Protein AF-A0A3A4P3D4-F1 (afdb_monomer)

Mean predicted aligned error: 13.96 Å

Solvent-accessible surface area (backbone atoms only — not comparable to full-atom values): 6581 Å² total; per-residue (Å²): 137,83,82,77,84,74,73,80,82,72,86,65,90,69,79,79,82,69,96,68,67,96,42,71,65,58,47,49,63,50,52,77,80,48,60,74,80,78,48,52,91,80,55,80,94,73,96,77,88,82,82,83,84,71,90,80,85,89,77,92,76,56,71,67,63,50,53,54,46,47,56,49,15,58,76,68,74,44,58,52,72,55,50,53,52,50,52,52,49,61,65,56,68,75,106

pLDDT: mean 84.27, std 16.96, range [32.84, 97.88]

Secondary structure (DSSP, 8-state):
-------------PPPPPSS-SSHHHHHHHHHH--GGGGGGGPPP-----------------HHHHHHHHHHHHHTT--HHHHHHHHHHHHHTT-

Radius of gyration: 24.06 Å; Cα contacts (8 Å, |Δi|>4): 17; chains: 1; bounding box: 50×27×61 Å

Structure (mmCIF, N/CA/C/O backbone):
data_AF-A0A3A4P3D4-F1
#
_entry.id   AF-A0A3A4P3D4-F1
#
loop_
_atom_site.group_PDB
_atom_site.id
_atom_site.type_symbol
_atom_site.label_atom_id
_atom_site.label_alt_id
_atom_site.label_comp_id
_atom_site.label_asym_id
_atom_site.label_entity_id
_atom_site.label_seq_id
_atom_site.pdbx_PDB_ins_code
_atom_site.Cartn_x
_atom_site.Cartn_y
_atom_site.Cartn_z
_atom_site.occupancy
_atom_site.B_iso_or_equiv
_atom_site.auth_seq_id
_atom_site.auth_comp_id
_atom_site.auth_asym_id
_atom_site.auth_atom_id
_atom_site.pdbx_PDB_model_num
ATOM 1 N N . MET A 1 1 ? -16.519 -4.474 -20.483 1.00 32.84 1 MET A N 1
ATOM 2 C CA . MET A 1 1 ? -15.663 -3.363 -20.962 1.00 32.84 1 MET A CA 1
ATOM 3 C C . MET A 1 1 ? -14.649 -3.014 -19.878 1.00 32.84 1 MET A C 1
ATOM 5 O O . MET A 1 1 ? -15.036 -2.420 -18.880 1.00 32.84 1 MET A O 1
ATOM 9 N N . ARG A 1 2 ? -13.379 -3.425 -20.009 1.00 37.78 2 ARG A N 1
ATOM 10 C CA . ARG A 1 2 ? -12.307 -2.954 -19.114 1.00 37.78 2 ARG A CA 1
ATOM 11 C C . ARG A 1 2 ? -11.765 -1.642 -19.677 1.00 37.78 2 ARG A C 1
ATOM 13 O O . ARG A 1 2 ? -11.335 -1.608 -20.826 1.00 37.78 2 ARG A O 1
ATOM 20 N N . ARG A 1 3 ? -11.829 -0.568 -18.889 1.00 37.28 3 ARG A N 1
ATOM 21 C CA . ARG A 1 3 ? -11.175 0.706 -19.206 1.00 37.28 3 ARG A CA 1
ATOM 22 C C . ARG A 1 3 ? -9.664 0.462 -19.162 1.00 37.28 3 ARG A C 1
ATOM 24 O O . ARG A 1 3 ? -9.136 0.169 -18.095 1.00 37.28 3 ARG A O 1
ATOM 31 N N . LYS A 1 4 ? -8.990 0.510 -20.314 1.00 38.69 4 LYS A N 1
ATOM 32 C CA . LYS A 1 4 ? -7.530 0.634 -20.359 1.00 38.69 4 LYS A CA 1
ATOM 33 C C . LYS A 1 4 ? -7.213 2.037 -19.844 1.00 38.69 4 LYS A C 1
ATOM 35 O O . LYS A 1 4 ? -7.622 3.011 -20.470 1.00 38.69 4 LYS A O 1
ATOM 40 N N . ASN A 1 5 ? -6.553 2.136 -18.694 1.00 41.88 5 ASN A N 1
ATOM 41 C CA . ASN A 1 5 ? -5.888 3.375 -18.311 1.00 41.88 5 ASN A CA 1
ATOM 42 C C . ASN A 1 5 ? -4.732 3.560 -19.293 1.00 41.88 5 ASN A C 1
ATOM 44 O O . ASN A 1 5 ? -3.687 2.936 -19.150 1.00 41.88 5 ASN A O 1
ATOM 48 N N . ILE A 1 6 ? -4.969 4.359 -20.327 1.00 49.34 6 ILE A N 1
ATOM 49 C CA . ILE A 1 6 ? -3.927 4.868 -21.206 1.00 49.34 6 ILE A CA 1
ATOM 50 C C . ILE A 1 6 ? -3.257 5.972 -20.389 1.00 49.34 6 ILE A C 1
ATOM 52 O O . ILE A 1 6 ? -3.823 7.056 -20.236 1.00 49.34 6 ILE A O 1
ATOM 56 N N . MET A 1 7 ? -2.113 5.670 -19.766 1.00 48.62 7 MET A N 1
ATOM 57 C CA . MET A 1 7 ? -1.205 6.746 -19.376 1.00 48.62 7 MET A CA 1
ATOM 58 C C . MET A 1 7 ? -0.825 7.464 -20.674 1.00 48.62 7 MET A C 1
ATOM 60 O O . MET A 1 7 ? -0.523 6.779 -21.651 1.00 48.62 7 MET A O 1
ATOM 64 N N . PRO A 1 8 ? -0.923 8.801 -20.735 1.00 44.19 8 PRO A N 1
ATOM 65 C CA . PRO A 1 8 ? -0.512 9.523 -21.922 1.00 44.19 8 PRO A CA 1
ATOM 66 C C . PRO A 1 8 ? 0.980 9.262 -22.111 1.00 44.19 8 PRO A C 1
ATOM 68 O O . PRO A 1 8 ? 1.776 9.569 -21.223 1.00 44.19 8 PRO A O 1
ATOM 71 N N . ASP A 1 9 ? 1.319 8.639 -23.236 1.00 55.19 9 ASP A N 1
ATOM 72 C CA . ASP A 1 9 ? 2.681 8.562 -23.736 1.00 55.19 9 ASP A CA 1
ATOM 73 C C . ASP A 1 9 ? 3.074 9.993 -24.087 1.00 55.19 9 ASP A C 1
ATOM 75 O O . ASP A 1 9 ? 2.636 10.577 -25.078 1.00 55.19 9 ASP A O 1
ATOM 79 N N . ILE A 1 10 ? 3.730 10.642 -23.133 1.00 52.84 10 ILE A N 1
ATOM 80 C CA . ILE A 1 10 ? 4.340 11.937 -23.363 1.00 52.84 10 ILE A CA 1
ATOM 81 C C . ILE A 1 10 ? 5.566 11.565 -24.176 1.00 52.84 10 ILE A C 1
ATOM 83 O O . ILE A 1 10 ? 6.482 11.000 -23.583 1.00 52.84 10 ILE A O 1
ATOM 87 N N . ASP A 1 11 ? 5.545 11.831 -25.485 1.00 56.06 11 ASP A N 1
ATOM 88 C CA . ASP A 1 11 ? 6.681 11.687 -26.401 1.00 56.06 11 ASP A CA 1
ATOM 89 C C . ASP A 1 11 ? 7.902 12.422 -25.821 1.00 56.06 11 ASP A C 1
ATOM 91 O O . ASP A 1 11 ? 8.192 13.582 -26.125 1.00 56.06 11 ASP A O 1
ATOM 95 N N . ARG A 1 12 ? 8.601 11.767 -24.895 1.00 59.47 12 ARG A N 1
ATOM 96 C CA . ARG A 1 12 ? 9.921 12.166 -24.445 1.00 59.47 12 ARG A CA 1
ATOM 97 C C . ARG A 1 12 ? 10.818 11.788 -25.602 1.00 59.47 12 ARG A C 1
ATOM 99 O O . ARG A 1 12 ? 10.813 10.638 -26.028 1.00 59.47 12 ARG A O 1
ATOM 106 N N . LEU A 1 13 ? 11.547 12.765 -26.125 1.00 60.41 13 LEU A N 1
ATOM 107 C CA . LEU A 1 13 ? 12.641 12.522 -27.050 1.00 60.41 13 LEU A CA 1
ATOM 108 C C . LEU A 1 13 ? 13.623 11.581 -26.334 1.00 60.41 13 LEU A C 1
ATOM 110 O O . LEU A 1 13 ? 14.361 12.021 -25.458 1.00 60.41 13 LEU A O 1
ATOM 114 N N . LYS A 1 14 ? 13.520 10.280 -26.609 1.00 71.56 14 LYS A N 1
ATOM 115 C CA . LYS A 1 14 ? 14.414 9.251 -26.079 1.00 71.56 14 LYS A CA 1
ATOM 116 C C . LYS A 1 14 ? 15.663 9.271 -26.946 1.00 71.56 14 LYS A C 1
ATOM 118 O O . LYS A 1 14 ? 15.543 9.246 -28.174 1.00 71.56 14 LYS A O 1
ATOM 123 N N . ASP A 1 15 ? 16.833 9.344 -26.323 1.00 84.88 15 ASP A N 1
ATOM 124 C CA . ASP A 1 15 ? 18.076 9.170 -27.064 1.00 84.88 15 ASP A CA 1
ATOM 125 C C . ASP A 1 15 ? 18.094 7.756 -27.674 1.00 84.88 15 ASP A C 1
ATOM 127 O O . ASP A 1 15 ? 17.582 6.814 -27.070 1.00 84.88 15 ASP A O 1
ATOM 131 N N . PRO A 1 16 ? 18.606 7.570 -28.899 1.00 87.19 16 PRO A N 1
ATOM 132 C CA . PRO A 1 16 ? 18.645 6.247 -29.507 1.00 87.19 16 PRO A CA 1
ATOM 133 C C . PRO A 1 16 ? 19.547 5.316 -28.690 1.00 87.19 16 PRO A C 1
ATOM 135 O O . PRO A 1 16 ? 20.636 5.710 -28.266 1.00 87.19 16 PRO A O 1
ATOM 138 N N . LEU A 1 17 ? 19.113 4.067 -28.507 1.00 89.81 17 LEU A N 1
ATOM 139 C CA . LEU A 1 17 ? 19.939 3.050 -27.865 1.00 89.81 17 LEU A CA 1
ATOM 140 C C . LEU A 1 17 ? 21.155 2.750 -28.764 1.00 89.81 17 LEU A C 1
ATOM 142 O O . LEU A 1 17 ? 20.963 2.423 -29.936 1.00 89.81 17 LEU A O 1
ATOM 146 N N . PRO A 1 18 ? 22.400 2.861 -28.265 1.00 89.56 18 PRO A N 1
ATOM 147 C CA . PRO A 1 18 ? 23.576 2.528 -29.060 1.00 89.56 18 PRO A CA 1
ATOM 148 C C . PRO A 1 18 ? 23.627 1.032 -29.389 1.00 89.56 18 PRO A C 1
ATOM 150 O O . PRO A 1 18 ? 23.404 0.203 -28.509 1.00 89.56 18 PRO A O 1
ATOM 153 N N . ASP A 1 19 ? 24.030 0.682 -30.615 1.00 88.19 19 ASP A N 1
ATOM 154 C CA . ASP A 1 19 ? 24.243 -0.722 -31.009 1.00 88.19 19 ASP A CA 1
ATOM 155 C C . ASP A 1 19 ? 25.309 -1.414 -30.138 1.00 88.19 19 ASP A C 1
ATOM 157 O O . ASP A 1 19 ? 25.242 -2.616 -29.876 1.00 88.19 19 ASP A O 1
ATOM 161 N N . ILE A 1 20 ? 26.327 -0.657 -29.707 1.00 91.19 20 ILE A N 1
ATOM 162 C CA . ILE A 1 20 ? 27.431 -1.126 -28.865 1.00 91.19 20 ILE A CA 1
ATOM 163 C C . ILE A 1 20 ? 27.838 -0.001 -27.909 1.00 91.19 20 ILE A C 1
ATOM 165 O O . ILE A 1 20 ? 28.043 1.140 -28.324 1.00 91.19 20 ILE A O 1
ATOM 169 N N . PHE A 1 21 ? 28.037 -0.335 -26.633 1.00 93.56 21 PHE A N 1
ATOM 170 C CA . PHE A 1 21 ? 28.698 0.555 -25.681 1.00 93.56 21 PHE A CA 1
ATOM 171 C C . PHE A 1 21 ? 30.217 0.385 -25.756 1.00 93.56 21 PHE A C 1
ATOM 173 O O . PHE A 1 21 ? 30.735 -0.730 -25.714 1.00 93.56 21 PHE A O 1
ATOM 180 N N . ASN A 1 22 ? 30.945 1.502 -25.822 1.00 91.69 22 ASN A N 1
ATOM 181 C CA . ASN A 1 22 ? 32.411 1.494 -25.905 1.00 91.69 22 ASN A CA 1
ATOM 182 C C . ASN A 1 22 ? 33.092 0.962 -24.628 1.00 91.69 22 ASN A C 1
ATOM 184 O O . ASN A 1 22 ? 34.254 0.561 -24.670 1.00 91.69 22 ASN A O 1
ATOM 188 N N . SER A 1 23 ? 32.390 0.975 -23.491 1.00 95.31 23 SER A N 1
ATOM 189 C CA . SER A 1 23 ? 32.839 0.434 -22.206 1.00 95.31 23 SER A CA 1
ATOM 190 C C . SER A 1 23 ? 31.643 0.163 -21.283 1.00 95.31 23 SER A C 1
ATOM 192 O O . SER A 1 23 ? 30.531 0.624 -21.544 1.00 95.31 23 SER A O 1
ATOM 194 N N . LEU A 1 24 ? 31.874 -0.562 -20.181 1.00 94.31 24 LEU A N 1
ATOM 195 C CA . LEU A 1 24 ? 30.868 -0.732 -19.125 1.00 94.31 24 LEU A CA 1
ATOM 196 C C . LEU A 1 24 ? 30.515 0.600 -18.449 1.00 94.31 24 LEU A C 1
ATOM 198 O O . LEU A 1 24 ? 29.345 0.830 -18.167 1.00 94.31 24 LEU A O 1
ATOM 202 N N . ASP A 1 25 ? 31.497 1.483 -18.247 1.00 96.06 25 ASP A N 1
ATOM 203 C CA . ASP A 1 25 ? 31.274 2.807 -17.652 1.00 96.06 25 ASP A CA 1
ATOM 204 C C . ASP A 1 25 ? 30.345 3.657 -18.527 1.00 96.06 25 ASP A C 1
ATOM 206 O O . ASP A 1 25 ? 29.397 4.249 -18.024 1.00 96.06 25 ASP A O 1
ATOM 210 N N . ALA A 1 26 ? 30.532 3.626 -19.851 1.00 93.19 26 ALA A N 1
ATOM 211 C CA . ALA A 1 26 ? 29.650 4.320 -20.787 1.00 93.19 26 ALA A CA 1
ATOM 212 C C . ALA A 1 26 ? 28.214 3.762 -20.763 1.00 93.19 26 ALA A C 1
ATOM 214 O O . ALA A 1 26 ? 27.253 4.514 -20.919 1.00 93.19 26 ALA A O 1
ATOM 215 N N . ALA A 1 27 ? 28.051 2.450 -20.555 1.00 93.38 27 ALA A N 1
ATOM 216 C CA . ALA A 1 27 ? 26.732 1.843 -20.389 1.00 93.38 27 ALA A CA 1
ATOM 217 C C . ALA A 1 27 ? 26.076 2.265 -19.065 1.00 93.38 27 ALA A C 1
ATOM 219 O O . ALA A 1 27 ? 24.883 2.557 -19.038 1.00 93.38 27 ALA A O 1
ATOM 220 N N . ALA A 1 28 ? 26.848 2.325 -17.977 1.00 93.94 28 ALA A N 1
ATOM 221 C CA . ALA A 1 28 ? 26.361 2.779 -16.679 1.00 93.94 28 ALA A CA 1
ATOM 222 C C . ALA A 1 28 ? 25.917 4.251 -16.726 1.00 93.94 28 ALA A C 1
ATOM 224 O O . ALA A 1 28 ? 24.786 4.548 -16.350 1.00 93.94 28 ALA A O 1
ATOM 225 N N . GLU A 1 29 ? 26.748 5.143 -17.276 1.00 94.50 29 GLU A N 1
ATOM 226 C CA . GLU A 1 29 ? 26.421 6.568 -17.448 1.00 94.50 29 GLU A CA 1
ATOM 227 C C . GLU A 1 29 ? 25.135 6.776 -18.265 1.00 94.50 29 GLU A C 1
ATOM 229 O O . GLU A 1 29 ? 24.315 7.642 -17.947 1.00 94.50 29 GLU A O 1
ATOM 234 N N . PHE A 1 30 ? 24.921 5.955 -19.298 1.00 93.06 30 PHE A N 1
ATOM 235 C CA . PHE A 1 30 ? 23.688 5.985 -20.078 1.00 93.06 30 PHE A CA 1
ATOM 236 C C . PHE A 1 30 ? 22.473 5.599 -19.220 1.00 93.06 30 PHE A C 1
ATOM 238 O O . PHE A 1 30 ? 21.494 6.347 -19.166 1.00 93.06 30 PHE A O 1
ATOM 245 N N . TRP A 1 31 ? 22.534 4.477 -18.497 1.00 93.69 31 TRP A N 1
ATOM 246 C CA . TRP A 1 31 ? 21.410 3.978 -17.693 1.00 93.69 31 TRP A CA 1
ATOM 247 C C . TRP A 1 31 ? 21.151 4.752 -16.393 1.00 93.69 31 TRP A C 1
ATOM 249 O O . TRP A 1 31 ? 20.046 4.671 -15.863 1.00 93.69 31 TRP A O 1
ATOM 259 N N . ASP A 1 32 ? 22.092 5.566 -15.916 1.00 94.00 32 ASP A N 1
ATOM 260 C CA . ASP A 1 32 ? 21.852 6.484 -14.791 1.00 94.00 32 ASP A CA 1
ATOM 261 C C . ASP A 1 32 ? 20.784 7.545 -15.114 1.00 94.00 32 ASP A C 1
ATOM 263 O O . ASP A 1 32 ? 20.111 8.060 -14.216 1.00 94.00 32 ASP A O 1
ATOM 267 N N . SER A 1 33 ? 20.610 7.871 -16.399 1.00 89.25 33 SER A N 1
ATOM 268 C CA . SER A 1 33 ? 19.651 8.877 -16.878 1.00 89.25 33 SER A CA 1
ATOM 269 C C . SER A 1 33 ? 18.471 8.299 -17.666 1.00 89.25 33 SER A C 1
ATOM 271 O O . SER A 1 33 ? 17.474 8.998 -17.865 1.00 89.25 33 SER A O 1
ATOM 273 N N . HIS A 1 34 ? 18.542 7.028 -18.064 1.00 92.00 34 HIS A N 1
ATOM 274 C CA . HIS A 1 34 ? 17.558 6.373 -18.923 1.00 92.00 34 HIS A CA 1
ATOM 275 C C . HIS A 1 34 ? 16.841 5.220 -18.215 1.00 92.00 34 HIS A C 1
ATOM 277 O O . HIS A 1 34 ? 17.434 4.480 -17.435 1.00 92.00 34 HIS A O 1
ATOM 283 N N . SER A 1 35 ? 15.555 5.019 -18.515 1.00 89.88 35 SER A N 1
ATOM 284 C CA . SER A 1 35 ? 14.808 3.858 -18.024 1.00 89.88 35 SER A CA 1
ATOM 285 C C . SER A 1 35 ? 14.808 2.744 -19.062 1.00 89.88 35 SER A C 1
ATOM 287 O O . SER A 1 35 ? 14.507 2.980 -20.226 1.00 89.88 35 SER A O 1
ATOM 289 N N . VAL A 1 36 ? 15.042 1.498 -18.643 1.00 88.50 36 VAL A N 1
ATOM 290 C CA . VAL A 1 36 ? 14.912 0.320 -19.527 1.00 88.50 36 VAL A CA 1
ATOM 291 C C . VAL A 1 36 ? 13.499 0.215 -20.117 1.00 88.50 36 VAL A C 1
ATOM 293 O O . VAL A 1 36 ? 13.335 -0.209 -21.256 1.00 88.50 36 VAL A O 1
ATOM 296 N N . ALA A 1 37 ? 12.479 0.673 -19.381 1.00 87.00 37 ALA A N 1
ATOM 297 C CA . ALA A 1 37 ? 11.095 0.690 -19.857 1.00 87.00 37 ALA A CA 1
ATOM 298 C C . ALA A 1 37 ? 10.875 1.625 -21.061 1.00 87.00 37 ALA A C 1
ATOM 300 O O . ALA A 1 37 ? 9.890 1.477 -21.777 1.00 87.00 37 ALA A O 1
ATOM 301 N N . ASP A 1 38 ? 11.781 2.577 -21.300 1.00 88.88 38 ASP A N 1
ATOM 302 C CA . ASP A 1 38 ? 11.698 3.466 -22.454 1.00 88.88 38 ASP A CA 1
ATOM 303 C C . ASP A 1 38 ? 12.076 2.759 -23.770 1.00 88.88 38 ASP A C 1
ATOM 305 O O . ASP A 1 38 ? 11.701 3.249 -24.835 1.00 88.88 38 ASP A O 1
ATOM 309 N N . TYR A 1 39 ? 12.727 1.595 -23.698 1.00 89.56 39 TYR A N 1
ATOM 310 C CA . TYR A 1 39 ? 13.285 0.839 -24.825 1.00 89.56 39 TYR A CA 1
ATOM 311 C C . TYR A 1 39 ? 12.611 -0.534 -24.997 1.00 89.56 39 TYR A C 1
ATO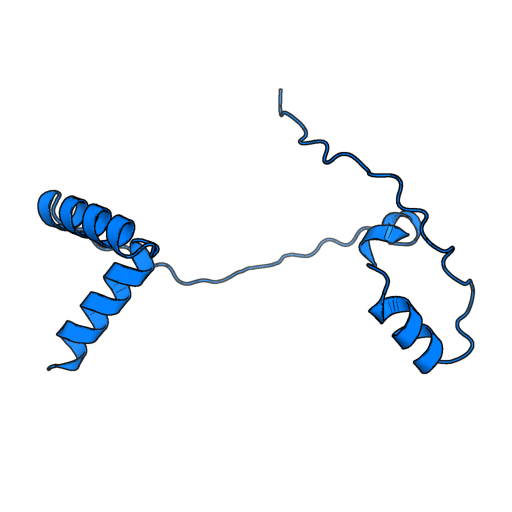M 313 O O . TYR A 1 39 ? 13.263 -1.513 -25.352 1.00 89.56 39 TYR A O 1
ATOM 321 N N . GLU A 1 40 ? 11.299 -0.616 -24.738 1.00 87.31 40 GLU A N 1
ATOM 322 C CA . GLU A 1 40 ? 10.515 -1.865 -24.766 1.00 87.31 40 GLU A CA 1
ATOM 323 C C . GLU A 1 40 ? 10.612 -2.621 -26.104 1.00 87.31 40 GLU A C 1
ATOM 325 O O . GLU A 1 40 ? 10.589 -3.847 -26.114 1.00 87.31 40 GLU A O 1
ATOM 330 N N . GLU A 1 41 ? 10.801 -1.915 -27.222 1.00 87.94 41 GLU A N 1
ATOM 331 C CA . GLU A 1 41 ? 10.971 -2.516 -28.555 1.00 87.94 41 GLU A CA 1
ATOM 332 C C . GLU A 1 41 ? 12.211 -3.420 -28.688 1.00 87.94 41 GLU A C 1
ATOM 334 O O . GLU A 1 41 ? 12.241 -4.286 -29.561 1.00 87.94 41 GLU A O 1
ATOM 339 N N . TYR A 1 42 ? 13.205 -3.248 -27.809 1.00 88.75 42 TYR A N 1
ATOM 340 C CA . TYR A 1 42 ? 14.419 -4.069 -27.750 1.00 88.75 42 TYR A CA 1
ATOM 341 C C . TYR A 1 42 ? 14.336 -5.182 -26.694 1.00 88.75 42 TYR A C 1
ATOM 343 O O . TYR A 1 42 ? 15.305 -5.921 -26.510 1.00 88.75 42 TYR A O 1
ATOM 351 N N . LEU A 1 43 ? 13.217 -5.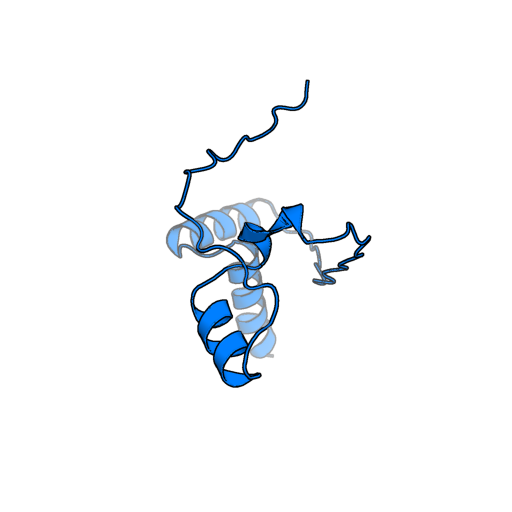298 -25.970 1.00 88.88 43 LEU A N 1
ATOM 352 C CA . LEU A 1 43 ? 13.030 -6.289 -24.913 1.00 88.88 43 LEU A CA 1
ATOM 353 C C . LEU A 1 43 ? 12.203 -7.472 -25.413 1.00 88.88 43 LEU A C 1
ATOM 355 O O . LEU A 1 43 ? 11.232 -7.327 -26.153 1.00 88.88 43 LEU A O 1
ATOM 359 N N . GLU A 1 44 ? 12.554 -8.662 -24.940 1.00 88.94 44 GLU A N 1
ATOM 360 C CA . GLU A 1 44 ? 11.737 -9.854 -25.140 1.00 88.94 44 GLU A CA 1
ATOM 361 C C . GLU A 1 44 ? 10.772 -10.032 -23.956 1.00 88.94 44 GLU A C 1
ATOM 363 O O . GLU A 1 44 ? 11.163 -9.814 -22.803 1.00 88.94 44 GLU A O 1
ATOM 368 N N . PRO A 1 45 ? 9.510 -10.432 -24.195 1.00 87.38 45 PRO A N 1
ATOM 369 C CA . PRO A 1 45 ? 8.573 -10.700 -23.116 1.00 87.38 45 PRO A CA 1
ATOM 370 C C . PRO A 1 45 ? 9.041 -11.911 -22.303 1.00 87.38 45 PRO A C 1
ATOM 372 O O . PRO A 1 45 ? 9.265 -12.993 -22.845 1.00 87.38 45 PRO A O 1
ATOM 375 N N . VAL A 1 46 ? 9.144 -11.7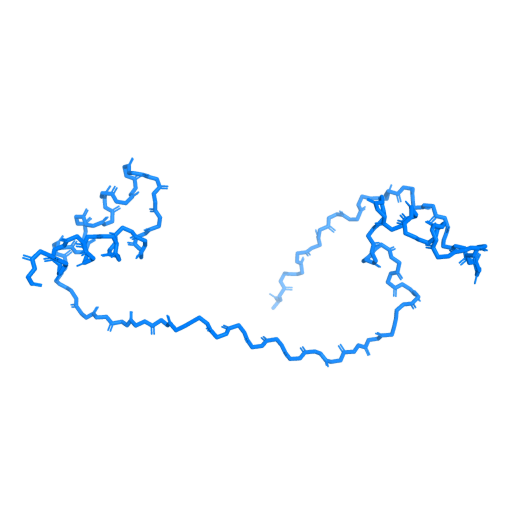35 -20.987 1.00 88.19 46 VAL A N 1
ATOM 376 C CA . VAL A 1 46 ? 9.488 -12.799 -20.038 1.00 88.19 46 VAL A CA 1
ATOM 377 C C . VAL A 1 46 ? 8.384 -12.915 -18.994 1.00 88.19 46 VAL A C 1
ATOM 379 O O . VAL A 1 46 ? 7.959 -11.916 -18.413 1.00 88.19 46 VAL A O 1
ATOM 382 N N . ASP A 1 47 ? 7.944 -14.145 -18.727 1.00 87.19 47 ASP A N 1
ATOM 383 C CA . ASP A 1 47 ? 7.025 -14.436 -17.630 1.00 87.19 47 ASP A CA 1
ATOM 384 C C . ASP A 1 47 ? 7.782 -14.385 -16.297 1.00 87.19 47 ASP A C 1
ATOM 386 O O . ASP A 1 47 ? 8.653 -15.212 -16.018 1.00 87.19 47 ASP A O 1
ATOM 390 N N . ILE A 1 48 ? 7.450 -13.400 -15.461 1.00 84.19 48 ILE A N 1
ATOM 391 C CA . ILE A 1 48 ? 8.026 -13.241 -14.122 1.00 84.19 48 ILE A CA 1
ATOM 392 C C . ILE A 1 48 ? 6.916 -13.423 -13.089 1.00 84.19 48 ILE A C 1
ATOM 394 O O . ILE A 1 48 ? 5.949 -12.662 -13.054 1.00 84.19 48 ILE A O 1
ATOM 398 N N . GLU A 1 49 ? 7.080 -14.399 -12.198 1.00 84.38 49 GLU A N 1
ATOM 399 C CA . GLU A 1 49 ? 6.217 -14.565 -11.031 1.00 84.38 49 GLU A CA 1
ATOM 400 C C . GLU A 1 49 ? 6.830 -13.828 -9.831 1.00 84.38 49 GLU A C 1
ATOM 402 O O . GLU A 1 49 ? 7.836 -14.248 -9.258 1.00 84.38 49 GLU A O 1
ATOM 407 N N . ILE A 1 50 ? 6.236 -12.692 -9.457 1.00 80.06 50 ILE A N 1
ATOM 408 C CA . ILE A 1 50 ? 6.658 -11.913 -8.287 1.00 80.06 50 ILE A CA 1
ATOM 409 C C . ILE A 1 50 ? 5.709 -12.221 -7.129 1.00 80.06 50 ILE A C 1
ATOM 411 O O . ILE A 1 50 ? 4.618 -11.658 -7.035 1.00 80.06 50 ILE A O 1
ATOM 415 N N . ASP A 1 51 ? 6.142 -13.080 -6.208 1.00 81.00 51 ASP A N 1
ATOM 416 C CA . ASP A 1 51 ? 5.395 -13.359 -4.980 1.00 81.00 51 ASP A CA 1
ATOM 417 C C . ASP A 1 51 ? 5.812 -12.405 -3.847 1.00 81.00 51 ASP A C 1
ATOM 419 O O . ASP A 1 51 ? 6.779 -12.627 -3.108 1.00 81.00 51 ASP A O 1
ATOM 423 N N . ILE A 1 52 ? 5.068 -11.306 -3.696 1.00 77.00 52 ILE A N 1
ATOM 424 C 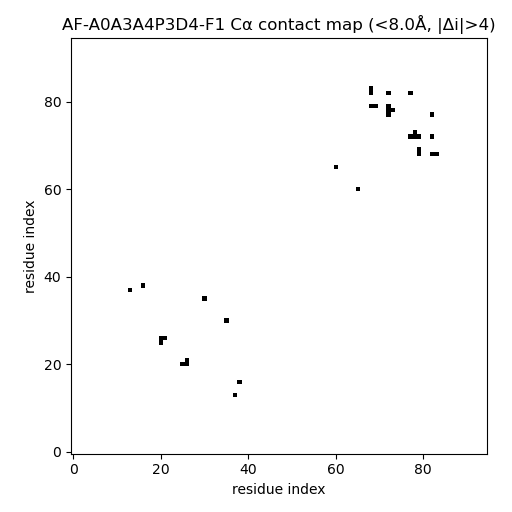CA . ILE A 1 52 ? 5.254 -10.362 -2.588 1.00 77.00 52 ILE A CA 1
ATOM 425 C C . ILE A 1 52 ? 4.598 -10.938 -1.322 1.00 77.00 52 ILE A C 1
ATOM 427 O O . ILE A 1 52 ? 3.487 -10.561 -0.936 1.00 77.00 52 ILE A O 1
ATOM 431 N N . LYS A 1 53 ? 5.318 -11.820 -0.617 1.00 70.56 53 LYS A N 1
ATOM 432 C CA . LYS A 1 53 ? 4.870 -12.431 0.650 1.00 70.56 53 LYS A CA 1
ATOM 433 C C . LYS A 1 53 ? 4.894 -11.449 1.825 1.00 70.56 53 LYS A C 1
ATOM 435 O O . LYS A 1 53 ? 5.729 -11.548 2.727 1.00 70.56 53 LYS A O 1
ATOM 440 N N . ARG A 1 54 ? 3.949 -10.509 1.884 1.00 69.31 54 ARG A N 1
ATOM 441 C CA . ARG A 1 54 ? 3.702 -9.736 3.113 1.00 69.31 54 ARG A CA 1
ATOM 442 C C . ARG A 1 54 ? 2.690 -10.495 3.968 1.00 69.31 54 ARG A C 1
ATOM 444 O O . ARG A 1 54 ? 1.514 -10.523 3.632 1.00 69.31 54 ARG A O 1
ATOM 451 N N . ARG A 1 55 ? 3.138 -11.113 5.069 1.00 75.56 55 ARG A N 1
ATOM 452 C CA . ARG A 1 55 ? 2.230 -11.789 6.013 1.00 75.56 55 ARG A CA 1
ATOM 453 C C . ARG A 1 55 ? 1.244 -10.767 6.582 1.00 75.56 55 ARG A C 1
ATOM 455 O O . ARG A 1 55 ? 1.664 -9.796 7.212 1.00 75.56 55 ARG A O 1
ATOM 462 N N . GLN A 1 56 ? -0.041 -10.973 6.317 1.00 78.75 56 GLN A N 1
ATOM 463 C CA . GLN A 1 56 ? -1.136 -10.208 6.903 1.00 78.75 56 GLN A CA 1
ATOM 464 C C . GLN A 1 56 ? -1.814 -11.108 7.930 1.00 78.75 56 GLN A C 1
ATOM 466 O O . GLN A 1 56 ? -2.085 -12.271 7.646 1.00 78.75 56 GLN A O 1
ATOM 471 N N . TYR A 1 57 ? -2.013 -10.579 9.132 1.00 85.00 57 TYR A N 1
ATOM 472 C CA . TYR A 1 57 ? -2.741 -11.253 10.197 1.00 85.00 57 TYR A CA 1
ATOM 473 C C . TYR A 1 57 ? -4.005 -10.444 10.456 1.00 85.00 57 TYR A C 1
ATOM 475 O O . TYR A 1 57 ? -3.932 -9.218 10.571 1.00 85.00 57 TYR A O 1
ATOM 483 N N . GLU A 1 58 ? -5.139 -11.128 10.522 1.00 90.19 58 GLU A N 1
ATOM 484 C CA . GLU A 1 58 ? -6.439 -10.535 10.816 1.00 90.19 58 GLU A CA 1
ATOM 485 C C . GLU A 1 58 ? -6.856 -10.925 12.230 1.00 90.19 58 GLU A C 1
ATOM 487 O O . GLU A 1 58 ? -6.614 -12.046 12.679 1.00 90.19 58 GLU A O 1
ATOM 492 N N . ILE A 1 59 ? -7.447 -9.969 12.937 1.00 92.06 59 ILE A N 1
ATOM 493 C CA . ILE A 1 59 ? -8.031 -10.159 14.260 1.00 92.06 59 ILE A CA 1
ATOM 494 C C . ILE A 1 59 ? -9.410 -9.511 14.256 1.00 92.06 59 ILE A C 1
ATOM 496 O O . ILE A 1 59 ? -9.602 -8.463 13.634 1.00 92.06 59 ILE A O 1
ATOM 500 N N . GLU A 1 60 ? -10.359 -10.122 14.953 1.00 94.75 60 GLU A N 1
ATOM 501 C CA . GLU A 1 60 ? -11.646 -9.488 15.213 1.00 94.75 60 GLU A CA 1
ATOM 502 C C . GLU A 1 60 ? -11.481 -8.403 16.281 1.00 94.75 60 GLU A C 1
ATOM 504 O O . GLU A 1 60 ? -10.761 -8.572 17.268 1.00 94.75 60 GLU A O 1
ATOM 509 N N . VAL A 1 61 ? -12.141 -7.270 16.060 1.00 94.88 61 VAL A N 1
ATOM 510 C CA . VAL A 1 61 ? -12.209 -6.132 16.980 1.00 94.88 61 VAL A CA 1
ATOM 511 C C . VAL A 1 61 ? -13.652 -5.655 17.036 1.00 94.88 61 VAL A C 1
ATOM 513 O O . VAL A 1 61 ? -14.383 -5.777 16.051 1.00 94.88 61 VAL A O 1
ATOM 516 N N . ASP A 1 62 ? -14.074 -5.116 18.175 1.00 97.25 62 ASP A N 1
ATOM 517 C CA . ASP A 1 62 ? -15.404 -4.530 18.289 1.00 97.25 62 ASP A CA 1
ATOM 518 C C . ASP A 1 62 ? -15.526 -3.244 17.446 1.00 97.25 62 ASP A C 1
ATOM 520 O O . ASP A 1 62 ? -14.536 -2.581 17.108 1.00 97.25 62 ASP A O 1
ATOM 524 N N . GLU A 1 63 ? -16.764 -2.903 17.086 1.00 96.88 63 GLU A N 1
ATOM 525 C CA . GLU A 1 63 ? -17.072 -1.768 16.213 1.00 96.88 63 GLU A CA 1
ATOM 526 C C . GLU A 1 63 ? -16.562 -0.438 16.784 1.00 96.88 63 GLU A C 1
ATOM 528 O O . GLU A 1 63 ? -15.977 0.367 16.054 1.00 96.88 63 GLU A O 1
ATOM 533 N N . GLU A 1 64 ? -16.737 -0.213 18.087 1.00 97.81 64 GLU A N 1
ATOM 534 C CA . GLU A 1 64 ? -16.346 1.035 18.742 1.00 97.81 64 GLU A CA 1
ATOM 535 C C . GLU A 1 64 ? -14.826 1.228 18.674 1.00 97.81 64 GLU A C 1
ATOM 537 O O . GLU A 1 64 ? -14.347 2.264 18.187 1.00 97.81 64 GLU A O 1
ATOM 542 N N . SER A 1 65 ? -14.063 0.202 19.053 1.00 95.19 65 SER A N 1
ATOM 543 C CA . SER A 1 65 ? -12.602 0.187 18.949 1.00 95.19 65 SER A CA 1
ATOM 544 C C . SER A 1 65 ? -12.127 0.451 17.521 1.00 95.19 65 SER A C 1
ATOM 546 O O . SER A 1 65 ? -11.207 1.252 17.303 1.00 95.19 65 SER A O 1
ATOM 548 N N . PHE A 1 66 ? -12.764 -0.171 16.525 1.00 96.94 66 PHE A N 1
ATOM 549 C CA . PHE A 1 66 ? -12.395 0.014 15.122 1.00 96.94 66 PHE A CA 1
ATOM 550 C C . PHE A 1 66 ? -12.652 1.446 14.626 1.00 96.94 66 PHE A C 1
ATOM 552 O O . PHE A 1 66 ? -11.795 2.045 13.960 1.00 96.94 66 PHE A O 1
ATOM 559 N N . LEU A 1 67 ? -13.801 2.032 14.975 1.00 97.88 67 LEU A N 1
ATOM 560 C CA . LEU A 1 67 ? -14.148 3.408 14.610 1.00 97.88 67 LEU A CA 1
ATOM 561 C C . LEU A 1 67 ? -13.192 4.424 15.251 1.00 97.88 67 LEU A C 1
ATOM 563 O O . LEU A 1 67 ? -12.711 5.346 14.574 1.00 97.88 67 LEU A O 1
ATOM 567 N N . VAL A 1 68 ? -12.861 4.243 16.532 1.00 97.62 68 VAL A N 1
ATOM 568 C CA . VAL A 1 68 ? -11.900 5.094 17.254 1.00 97.62 68 VAL A CA 1
ATOM 569 C C . VAL A 1 68 ? -10.505 4.995 16.634 1.00 97.62 68 VAL A C 1
ATOM 571 O O . VAL A 1 68 ? -9.856 6.025 16.400 1.00 97.62 68 VAL A O 1
ATOM 574 N N . LEU A 1 69 ? -10.060 3.782 16.299 1.00 97.19 69 LEU A N 1
ATOM 575 C CA . LEU A 1 69 ? -8.786 3.546 15.622 1.00 97.19 69 LEU A CA 1
ATOM 576 C C . LEU A 1 69 ? -8.736 4.264 14.265 1.00 97.19 69 LEU A C 1
ATOM 578 O O . LEU A 1 69 ? -7.758 4.952 13.965 1.00 97.19 69 LEU A O 1
ATOM 582 N N . CYS A 1 70 ? -9.800 4.167 13.463 1.00 97.00 70 CYS A N 1
ATOM 583 C CA . CYS A 1 70 ? -9.887 4.821 12.157 1.00 97.00 70 CYS A CA 1
ATOM 584 C C . CYS A 1 70 ? -9.818 6.349 12.263 1.00 97.00 70 CYS 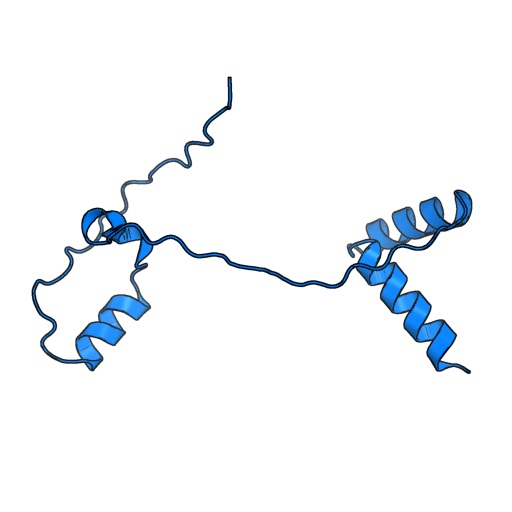A C 1
ATOM 586 O O . CYS A 1 70 ? -9.084 7.000 11.512 1.00 97.00 70 CYS A O 1
ATOM 588 N N . ASN A 1 71 ? -10.556 6.936 13.205 1.00 97.88 71 ASN A N 1
ATOM 589 C CA . ASN A 1 71 ? -10.534 8.380 13.437 1.00 97.88 71 ASN A CA 1
ATOM 590 C C . ASN A 1 71 ? -9.154 8.861 13.906 1.00 97.88 71 ASN A C 1
ATOM 592 O O . ASN A 1 71 ? -8.672 9.903 13.452 1.00 97.88 71 ASN A O 1
ATOM 596 N N . SER A 1 72 ? -8.491 8.084 14.759 1.00 97.25 72 SER A N 1
ATOM 597 C CA . SER A 1 72 ? -7.139 8.382 15.238 1.00 97.25 72 SER A CA 1
ATOM 598 C C . SER A 1 72 ? -6.107 8.285 14.113 1.00 97.25 72 SER A C 1
ATOM 600 O O . SER A 1 72 ? -5.305 9.200 13.928 1.00 97.25 72 SER A O 1
ATOM 602 N N . ALA A 1 73 ? -6.184 7.241 13.284 1.00 97.56 73 ALA A N 1
ATOM 603 C CA . ALA A 1 73 ? -5.316 7.053 12.123 1.00 97.56 73 ALA A CA 1
ATOM 604 C C . ALA A 1 73 ? -5.427 8.217 11.124 1.00 97.56 73 ALA A C 1
ATOM 606 O O . ALA A 1 73 ? -4.406 8.732 10.661 1.00 97.56 73 ALA A O 1
ATOM 607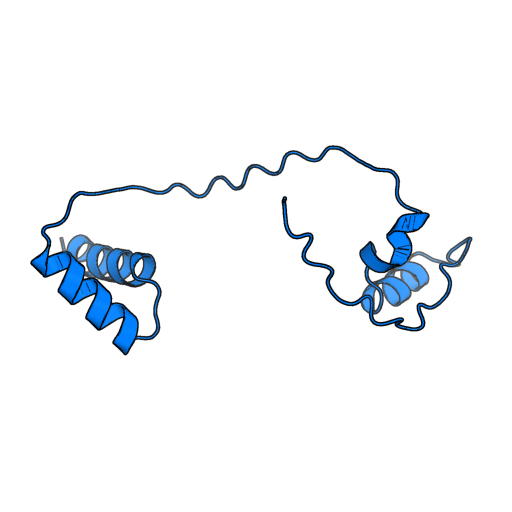 N N . LYS A 1 74 ? -6.652 8.698 10.860 1.00 97.62 74 LYS A N 1
ATOM 608 C CA . LYS A 1 74 ? -6.899 9.883 10.019 1.00 97.62 74 LYS A CA 1
ATOM 609 C C . LYS A 1 74 ? -6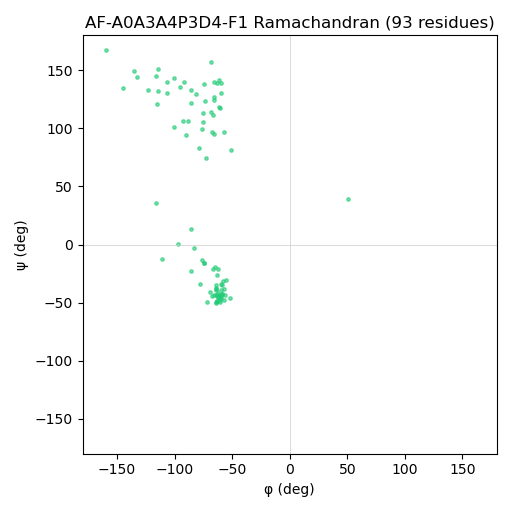.238 11.137 10.590 1.00 97.62 74 LYS A C 1
ATOM 611 O O . LYS A 1 74 ? -5.525 11.822 9.859 1.00 97.62 74 LYS A O 1
ATOM 616 N N . LYS A 1 75 ? -6.433 11.418 11.885 1.00 97.12 75 LYS A N 1
ATOM 617 C CA . LYS A 1 75 ? -5.824 12.579 12.566 1.00 97.12 75 LYS A CA 1
ATOM 618 C C . LYS A 1 75 ? -4.295 12.532 12.518 1.00 97.12 75 LYS A C 1
ATOM 620 O O . LYS A 1 75 ? -3.659 13.554 12.289 1.00 97.12 75 LYS A O 1
ATOM 625 N N . LEU A 1 76 ? -3.719 11.341 12.674 1.00 96.38 76 LEU A N 1
ATOM 626 C CA . LEU A 1 76 ? -2.273 11.113 12.643 1.00 96.38 76 LEU A CA 1
ATOM 627 C C . LEU A 1 76 ? -1.700 10.971 11.222 1.00 96.38 76 LEU A C 1
ATOM 629 O O . LEU A 1 76 ? -0.490 10.826 11.077 1.00 96.38 76 LEU A O 1
ATOM 633 N N . ARG A 1 77 ? -2.545 11.001 10.178 1.00 96.62 77 ARG A N 1
ATOM 634 C CA . ARG A 1 77 ? -2.177 10.764 8.767 1.00 96.62 77 ARG A CA 1
ATOM 635 C C . ARG A 1 77 ? -1.371 9.470 8.576 1.00 96.62 77 ARG A C 1
ATOM 637 O O . ARG A 1 77 ? -0.445 9.417 7.770 1.00 96.62 77 ARG A O 1
ATOM 644 N N . LYS A 1 78 ? -1.742 8.420 9.314 1.00 96.38 78 LYS A N 1
ATOM 645 C CA . LYS A 1 78 ? -1.129 7.087 9.246 1.00 96.38 78 LYS A CA 1
ATOM 646 C C . LYS A 1 78 ? -2.126 6.054 8.714 1.00 96.38 78 LYS A C 1
ATOM 648 O O . LYS A 1 78 ? -3.326 6.180 8.958 1.00 96.38 78 LYS A O 1
ATOM 653 N N . PRO A 1 79 ? -1.665 4.988 8.039 1.00 96.25 79 PRO A N 1
ATOM 654 C CA . PRO A 1 79 ? -2.503 3.832 7.745 1.00 96.25 79 PRO A CA 1
ATOM 655 C C . PRO A 1 79 ? -3.039 3.184 9.030 1.00 96.25 79 PRO A C 1
ATOM 657 O O . PRO A 1 79 ? -2.285 2.983 9.981 1.00 96.25 79 PRO A O 1
ATOM 660 N N . VAL A 1 80 ? -4.309 2.766 9.029 1.00 95.50 80 VAL A N 1
ATOM 661 C CA . VAL A 1 80 ? -4.970 2.100 10.175 1.00 95.50 80 VAL A CA 1
ATOM 662 C C . VAL A 1 80 ? -4.153 0.907 10.685 1.00 95.50 80 VAL A C 1
ATOM 664 O O . VAL A 1 80 ? -3.868 0.817 11.874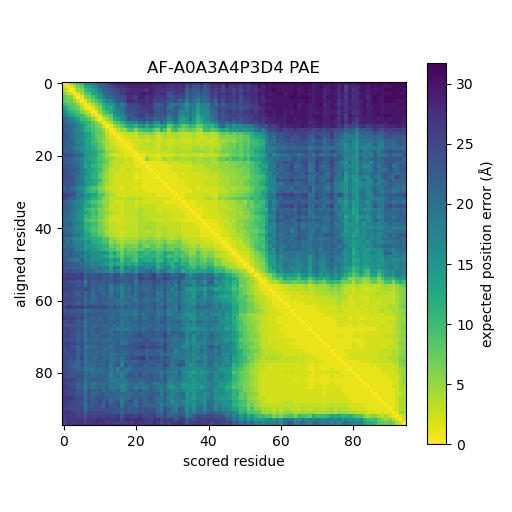 1.00 95.50 80 VAL A O 1
ATOM 667 N N . LYS A 1 81 ? -3.668 0.048 9.775 1.00 93.31 81 LYS A N 1
ATOM 668 C CA . LYS A 1 81 ? -2.812 -1.108 10.103 1.00 93.31 81 LYS A CA 1
ATOM 669 C C . LYS A 1 81 ? -1.507 -0.734 10.811 1.00 93.31 81 LYS A C 1
ATOM 671 O O . LYS A 1 81 ? -1.014 -1.491 11.644 1.00 93.31 81 LYS A O 1
ATOM 676 N N . GLN A 1 82 ? -0.933 0.417 10.454 1.00 95.12 82 GLN A N 1
ATOM 677 C CA . GLN A 1 82 ? 0.303 0.896 11.059 1.00 95.12 82 GLN A CA 1
ATOM 678 C C . GLN A 1 82 ? 0.019 1.350 12.487 1.00 95.12 82 GLN A C 1
ATOM 680 O O . GLN A 1 82 ? 0.699 0.894 13.399 1.00 95.12 82 GLN A O 1
ATOM 685 N N . LEU A 1 83 ? -1.019 2.170 12.682 1.00 96.69 83 LEU A N 1
ATOM 686 C CA . LEU A 1 83 ? -1.411 2.630 14.011 1.00 96.69 83 LEU A CA 1
ATOM 687 C C . LEU A 1 83 ? -1.794 1.458 14.930 1.00 96.69 83 LEU A C 1
ATOM 689 O O . LEU A 1 83 ? -1.334 1.407 16.064 1.00 96.69 83 LEU A O 1
ATOM 693 N N . ALA A 1 84 ? -2.560 0.485 14.429 1.00 95.38 84 ALA A N 1
ATOM 694 C CA . ALA A 1 84 ? -2.903 -0.723 15.182 1.00 95.38 84 ALA A CA 1
ATOM 695 C C . ALA A 1 84 ? -1.650 -1.481 15.643 1.00 95.38 84 ALA A C 1
ATOM 697 O O . ALA A 1 84 ? -1.518 -1.820 16.815 1.00 95.38 84 ALA A O 1
ATOM 698 N N . SER A 1 85 ? -0.696 -1.695 14.732 1.00 94.12 85 SER A N 1
ATOM 699 C CA . SER A 1 85 ? 0.557 -2.390 15.047 1.00 94.12 85 SER A CA 1
ATOM 700 C C . SER A 1 85 ? 1.409 -1.628 16.064 1.00 94.12 85 SER A C 1
ATOM 702 O O . SER A 1 85 ? 2.045 -2.251 16.908 1.00 94.12 85 SER A O 1
ATOM 704 N N . GLU A 1 86 ? 1.453 -0.297 15.978 1.00 95.19 86 GLU A N 1
ATOM 705 C CA . GLU A 1 86 ? 2.166 0.559 16.935 1.00 95.19 86 GLU A CA 1
ATOM 706 C C . GLU A 1 86 ? 1.552 0.444 18.339 1.00 95.19 86 GLU A C 1
ATOM 708 O O . GLU A 1 86 ? 2.281 0.167 19.289 1.00 95.19 86 GLU A O 1
ATOM 713 N N . ILE A 1 87 ? 0.223 0.560 18.456 1.00 95.06 87 ILE A N 1
ATOM 714 C CA . ILE A 1 87 ? -0.498 0.431 19.734 1.00 95.06 87 ILE A CA 1
ATOM 715 C C . ILE A 1 87 ? -0.278 -0.956 20.345 1.00 95.06 87 ILE A C 1
ATOM 717 O O . ILE A 1 87 ? 0.061 -1.063 21.523 1.00 95.06 87 ILE A O 1
ATOM 721 N N . LEU A 1 88 ? -0.432 -2.022 19.551 1.00 93.44 88 LEU A N 1
ATOM 722 C CA . LEU A 1 88 ? -0.218 -3.392 20.022 1.00 93.44 88 LEU A CA 1
ATOM 723 C C . LEU A 1 88 ? 1.212 -3.587 20.535 1.00 93.44 88 LEU A C 1
ATOM 725 O O . LEU A 1 88 ? 1.400 -4.149 21.608 1.00 93.44 88 LEU A O 1
ATOM 729 N N . LYS A 1 89 ? 2.223 -3.080 19.821 1.00 94.44 89 LYS A N 1
ATOM 730 C CA . LYS A 1 89 ? 3.620 -3.151 20.274 1.00 94.44 89 LYS A CA 1
ATOM 731 C C . LYS A 1 89 ? 3.844 -2.391 21.575 1.00 94.44 89 LYS A C 1
ATOM 733 O O . LYS A 1 89 ? 4.492 -2.926 22.464 1.00 94.44 89 LYS A O 1
ATOM 738 N N . GLU A 1 90 ? 3.316 -1.176 21.692 1.00 94.94 90 GLU A N 1
ATOM 739 C CA . GLU A 1 90 ? 3.466 -0.360 22.901 1.00 94.94 90 GLU A CA 1
ATOM 740 C C . GLU A 1 90 ? 2.861 -1.058 24.126 1.00 94.94 90 GLU A C 1
ATOM 742 O O . GLU A 1 90 ? 3.488 -1.109 25.182 1.00 94.94 90 GLU A O 1
ATOM 747 N N . LYS A 1 91 ? 1.656 -1.624 23.987 1.00 94.06 91 LYS A N 1
ATOM 748 C CA . LYS A 1 91 ? 0.946 -2.249 25.111 1.00 94.06 91 LYS A CA 1
ATOM 749 C C . LYS A 1 91 ? 1.466 -3.638 25.464 1.00 94.06 91 LYS A C 1
ATOM 751 O O . LYS A 1 91 ? 1.476 -3.979 26.640 1.00 94.06 91 LYS A O 1
ATOM 756 N N . LEU A 1 92 ? 1.916 -4.415 24.479 1.00 92.38 92 LEU A N 1
ATOM 757 C CA . LEU A 1 92 ? 2.414 -5.775 24.703 1.00 92.38 92 LEU A CA 1
ATOM 758 C C . LEU A 1 92 ? 3.895 -5.824 25.092 1.00 92.38 92 LEU A C 1
ATOM 760 O O . LEU A 1 92 ? 4.308 -6.790 25.715 1.00 92.38 92 LEU A O 1
ATOM 764 N N . ALA A 1 93 ? 4.696 -4.806 24.761 1.00 83.06 93 ALA A N 1
ATOM 765 C CA . ALA A 1 93 ? 6.09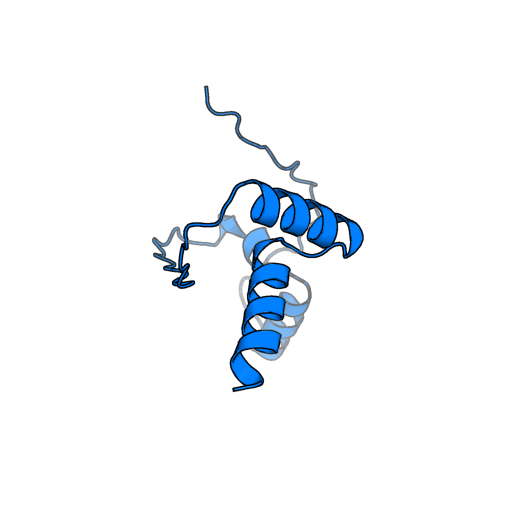0 -4.722 25.213 1.00 83.06 93 ALA A CA 1
ATOM 766 C C . ALA A 1 93 ? 6.226 -4.301 26.688 1.00 83.06 93 ALA A C 1
ATOM 768 O O . ALA A 1 93 ? 7.308 -4.396 27.258 1.00 83.06 93 ALA A O 1
ATOM 769 N N . ALA A 1 94 ? 5.146 -3.803 27.296 1.00 65.94 94 ALA A N 1
ATOM 770 C CA . ALA A 1 94 ? 5.105 -3.392 28.695 1.00 65.94 94 ALA A CA 1
ATOM 771 C C . ALA A 1 94 ? 4.799 -4.557 29.661 1.00 65.94 94 ALA A C 1
ATOM 773 O O . ALA A 1 94 ? 4.429 -4.298 30.807 1.00 65.94 94 ALA A O 1
ATOM 774 N N . HIS A 1 95 ? 4.872 -5.812 29.200 1.00 49.56 95 HIS A N 1
ATOM 775 C CA . HIS A 1 95 ? 4.654 -7.040 29.974 1.00 49.56 95 HIS A CA 1
ATOM 776 C C . HIS A 1 95 ? 5.817 -8.012 29.770 1.00 49.56 95 HIS A C 1
ATOM 778 O O . HIS A 1 95 ? 6.276 -8.145 28.613 1.00 49.56 95 HIS A O 1
#

Sequence (95 aa):
MRRKNIMPDIDRLKDPLPDIFNSLDAAAEFWDSHSVADYEEYLEPVDIEIDIKRRQYEIEVDEESFLVLCNSAKKLRKPVKQLASEILKEKLAAH

Foldseek 3Di:
DDDDPPPPPPPDVDDDDDPDDPDPVSVVVNCVPDDPVVVCVPDDDDDDDDDPPDDDDDDDDDPVVLVVLVVVCVVVVHDSVVSVVVVCCVVVVVD